Protein AF-A0A1F5MJA5-F1 (afdb_monomer_lite)

Structure (mmCIF, N/CA/C/O backbone):
data_AF-A0A1F5MJA5-F1
#
_entry.id   AF-A0A1F5MJA5-F1
#
loop_
_atom_site.group_PDB
_atom_site.id
_atom_site.type_symbol
_atom_site.label_atom_id
_atom_site.label_alt_id
_atom_site.label_comp_id
_atom_site.label_asym_id
_atom_site.label_entity_id
_atom_site.label_seq_id
_atom_site.pdbx_PDB_ins_code
_atom_site.Cartn_x
_atom_site.Cartn_y
_atom_site.Cartn_z
_atom_site.occupancy
_atom_site.B_iso_or_equiv
_atom_site.auth_seq_id
_atom_site.auth_comp_id
_atom_site.auth_asym_id
_atom_site.auth_atom_id
_atom_site.pdbx_PDB_model_num
ATOM 1 N N . MET A 1 1 ? 20.023 -23.994 -48.231 1.00 85.56 1 MET A N 1
ATOM 2 C CA . MET A 1 1 ? 19.226 -24.334 -47.030 1.00 85.56 1 MET A CA 1
ATOM 3 C C . MET A 1 1 ? 19.613 -23.479 -45.822 1.00 85.56 1 MET A C 1
ATOM 5 O O . MET A 1 1 ? 18.778 -22.729 -45.348 1.00 85.56 1 MET A O 1
ATOM 9 N N . VAL A 1 2 ? 20.871 -23.521 -45.365 1.00 93.75 2 VAL A N 1
ATOM 10 C CA . VAL A 1 2 ? 21.330 -22.793 -44.158 1.00 93.75 2 VAL A CA 1
ATOM 11 C C . VAL A 1 2 ? 21.184 -21.272 -44.278 1.00 93.75 2 VAL A C 1
ATOM 13 O O . VAL A 1 2 ? 20.644 -20.642 -43.381 1.00 93.75 2 VAL A O 1
ATOM 16 N N . LEU A 1 3 ? 21.577 -20.683 -45.411 1.00 94.88 3 LEU A N 1
ATOM 17 C CA . LEU A 1 3 ? 21.450 -19.235 -45.630 1.00 94.88 3 LEU A CA 1
ATOM 18 C C . LEU A 1 3 ? 19.988 -18.753 -45.579 1.00 94.88 3 LEU A C 1
ATOM 20 O O . LEU A 1 3 ? 19.700 -17.695 -45.033 1.00 94.88 3 LEU A O 1
ATOM 24 N N . LEU A 1 4 ? 19.065 -19.566 -46.101 1.00 94.75 4 LEU A N 1
ATOM 25 C CA . LEU A 1 4 ? 17.629 -19.290 -46.064 1.00 94.75 4 LEU A CA 1
ATOM 26 C C . LEU A 1 4 ? 17.096 -19.338 -44.626 1.00 94.75 4 LEU A C 1
ATOM 28 O O . LEU A 1 4 ? 16.328 -18.468 -44.233 1.00 94.75 4 LEU A O 1
ATOM 32 N N . LEU A 1 5 ? 17.543 -20.313 -43.829 1.00 94.31 5 LEU A N 1
ATOM 33 C CA . LEU A 1 5 ? 17.195 -20.409 -42.410 1.00 94.31 5 LEU A CA 1
ATOM 34 C C . LEU A 1 5 ? 17.695 -19.193 -41.626 1.00 94.31 5 LEU A C 1
ATOM 36 O O . LEU A 1 5 ? 16.927 -18.608 -40.871 1.00 94.31 5 LEU A O 1
ATOM 40 N N . VAL A 1 6 ? 18.942 -18.771 -41.853 1.00 95.31 6 VAL A N 1
ATOM 41 C CA . VAL A 1 6 ? 19.508 -17.564 -41.227 1.00 95.31 6 VAL A CA 1
ATOM 42 C C . VAL A 1 6 ? 18.707 -16.325 -41.622 1.00 95.31 6 VAL A C 1
ATOM 44 O O . VAL A 1 6 ? 18.362 -15.520 -40.764 1.00 95.31 6 VAL A O 1
ATOM 47 N N . PHE A 1 7 ? 18.349 -16.194 -42.898 1.00 94.19 7 PHE A N 1
ATOM 48 C CA . PHE A 1 7 ? 17.552 -15.074 -43.392 1.00 94.19 7 PHE A CA 1
ATOM 49 C C . PHE A 1 7 ? 16.156 -15.014 -42.750 1.00 94.19 7 PHE A C 1
ATOM 51 O O . PHE A 1 7 ? 15.740 -13.956 -42.286 1.00 94.19 7 PHE A O 1
ATOM 58 N N . ILE A 1 8 ? 15.461 -16.149 -42.637 1.00 92.44 8 ILE A N 1
ATOM 59 C CA . ILE A 1 8 ? 14.150 -16.242 -41.966 1.00 92.44 8 ILE A CA 1
ATOM 60 C C . ILE A 1 8 ? 14.256 -15.872 -40.478 1.00 92.44 8 ILE A C 1
ATOM 62 O O . ILE A 1 8 ? 13.363 -15.223 -39.926 1.00 92.44 8 ILE A O 1
ATOM 66 N N . LEU A 1 9 ? 15.353 -16.258 -39.826 1.00 91.06 9 LEU A N 1
ATOM 67 C CA . LEU A 1 9 ? 15.605 -15.959 -38.417 1.00 91.06 9 LEU A CA 1
ATOM 68 C C . LEU A 1 9 ? 15.855 -14.458 -38.200 1.00 91.06 9 LEU A C 1
ATOM 70 O O . LEU A 1 9 ? 15.303 -13.871 -37.273 1.00 91.06 9 LEU A O 1
ATOM 74 N N . LEU A 1 10 ? 16.600 -13.816 -39.106 1.00 93.38 10 LEU A N 1
ATOM 75 C CA . LEU A 1 10 ? 16.812 -12.366 -39.096 1.00 93.38 10 LEU A CA 1
ATOM 76 C C . LEU A 1 10 ? 15.511 -11.587 -39.331 1.00 93.38 10 LEU A C 1
ATOM 78 O O . LEU A 1 10 ? 15.278 -10.581 -38.665 1.00 93.38 10 LEU A O 1
ATOM 82 N N . LEU A 1 11 ? 14.631 -12.066 -40.217 1.00 91.31 11 LEU A N 1
ATOM 83 C CA . LEU A 1 11 ? 13.321 -11.445 -40.440 1.00 91.31 11 LEU A CA 1
ATOM 84 C C . LEU A 1 11 ? 12.434 -11.482 -39.185 1.00 91.31 11 LEU A C 1
ATOM 86 O O . LEU A 1 11 ? 11.771 -10.492 -38.889 1.00 91.31 11 LEU A O 1
ATOM 90 N N . ASN A 1 12 ? 12.464 -12.570 -38.408 1.00 87.50 12 ASN A N 1
ATOM 91 C CA . ASN A 1 12 ? 11.707 -12.665 -37.151 1.00 87.50 12 ASN A CA 1
ATOM 92 C C . ASN A 1 12 ? 12.168 -11.652 -36.089 1.00 87.50 12 ASN A C 1
ATOM 94 O O . ASN A 1 12 ? 11.357 -11.209 -35.282 1.00 87.50 12 ASN A O 1
ATOM 98 N N . LEU A 1 13 ? 13.445 -11.256 -36.095 1.00 86.12 13 LEU A N 1
ATOM 99 C CA . LEU A 1 13 ? 13.963 -10.232 -35.179 1.00 86.12 13 LEU A CA 1
ATOM 100 C C . LEU A 1 13 ? 13.514 -8.812 -35.554 1.00 86.12 13 LEU A C 1
ATOM 102 O O . LEU A 1 13 ? 13.375 -7.968 -34.672 1.00 86.12 13 LEU A O 1
ATOM 106 N N . ILE A 1 14 ? 13.301 -8.542 -36.845 1.00 91.56 14 ILE A N 1
ATOM 107 C CA . ILE A 1 14 ? 12.898 -7.218 -37.353 1.00 91.56 14 ILE A CA 1
ATOM 108 C C . ILE A 1 14 ? 11.385 -7.001 -37.198 1.00 91.56 14 ILE A C 1
ATOM 110 O O . ILE A 1 14 ? 10.940 -5.868 -37.024 1.00 91.56 14 ILE A O 1
ATOM 114 N N . PHE A 1 15 ? 10.601 -8.081 -37.207 1.00 85.75 15 PHE A N 1
ATOM 115 C CA . PHE A 1 15 ? 9.147 -8.051 -37.042 1.00 85.75 15 PHE A CA 1
ATOM 116 C C . PHE A 1 15 ? 8.717 -8.816 -35.781 1.00 85.75 15 PHE A C 1
ATOM 118 O O . PHE A 1 15 ? 8.085 -9.871 -35.894 1.00 85.75 15 PHE A O 1
ATOM 125 N N . PRO A 1 16 ? 9.049 -8.321 -34.570 1.00 81.25 16 PRO A N 1
ATOM 126 C CA . PRO A 1 16 ? 8.582 -8.954 -33.348 1.00 81.25 16 PRO A CA 1
ATOM 127 C C . PRO A 1 16 ? 7.051 -8.896 -33.289 1.00 81.25 16 PRO A C 1
ATOM 129 O O . PRO A 1 16 ? 6.439 -7.857 -33.541 1.00 81.25 16 PRO A O 1
ATOM 132 N N . SER A 1 17 ? 6.419 -10.013 -32.930 1.00 79.31 17 SER A N 1
ATOM 133 C CA . SER A 1 17 ? 4.983 -10.036 -32.653 1.00 79.31 17 SER A CA 1
ATOM 134 C C . SER A 1 17 ? 4.661 -9.141 -31.457 1.00 79.31 17 SER A C 1
ATOM 136 O O . SER A 1 17 ? 5.386 -9.156 -30.460 1.00 79.31 17 SER A O 1
ATOM 138 N N . THR A 1 18 ? 3.549 -8.413 -31.514 1.00 76.69 18 THR A N 1
ATOM 139 C CA . THR A 1 18 ? 3.060 -7.578 -30.413 1.00 76.69 18 THR A CA 1
ATOM 140 C C . THR A 1 18 ? 2.830 -8.419 -29.155 1.00 76.69 18 THR A C 1
ATOM 142 O O . THR A 1 18 ? 1.895 -9.216 -29.077 1.00 76.69 18 THR A O 1
ATOM 145 N N . ALA A 1 19 ? 3.679 -8.238 -28.142 1.00 74.62 19 ALA A N 1
ATOM 146 C CA . ALA A 1 19 ? 3.500 -8.858 -26.837 1.00 74.62 19 ALA A CA 1
ATOM 147 C C . ALA A 1 19 ? 2.371 -8.138 -26.079 1.00 74.62 19 ALA A C 1
ATOM 149 O O . ALA A 1 19 ? 2.572 -7.092 -25.471 1.00 74.62 19 ALA A O 1
ATOM 150 N N . MET A 1 20 ? 1.163 -8.705 -26.116 1.00 68.44 20 MET A N 1
ATOM 151 C CA . MET A 1 20 ? -0.050 -8.141 -25.492 1.00 68.44 20 MET A CA 1
ATOM 152 C C . MET A 1 20 ? -0.088 -8.272 -23.956 1.00 68.44 20 MET A C 1
ATOM 154 O O . MET A 1 20 ? -1.052 -7.854 -23.324 1.00 68.44 20 MET A O 1
ATOM 158 N N . ALA A 1 21 ? 0.947 -8.854 -23.348 1.00 68.19 21 ALA A N 1
ATOM 159 C CA . ALA A 1 21 ? 1.055 -9.092 -21.909 1.00 68.19 21 ALA A CA 1
ATOM 160 C C . ALA A 1 21 ? 2.307 -8.422 -21.321 1.00 68.19 21 ALA A C 1
ATOM 162 O O . ALA A 1 21 ? 3.023 -9.014 -20.513 1.00 68.19 21 ALA A O 1
ATOM 163 N N . TYR A 1 22 ? 2.601 -7.192 -21.752 1.00 66.25 22 TYR A N 1
ATOM 164 C CA . TYR A 1 22 ? 3.664 -6.389 -21.156 1.00 66.25 22 TYR A CA 1
ATOM 165 C C . TYR A 1 22 ? 3.194 -5.848 -19.799 1.00 66.25 22 TYR A C 1
ATOM 167 O O . TYR A 1 22 ? 2.709 -4.726 -19.669 1.00 66.25 22 TYR A O 1
ATOM 175 N N . LEU A 1 23 ? 3.302 -6.692 -18.775 1.00 66.25 23 LEU A N 1
ATOM 176 C CA . LEU A 1 23 ? 3.396 -6.238 -17.395 1.00 66.25 23 LEU A CA 1
ATOM 177 C C . LEU A 1 23 ? 4.766 -5.585 -17.255 1.00 66.25 23 LEU A C 1
ATOM 179 O O . LEU A 1 23 ? 5.775 -6.265 -17.075 1.00 66.25 23 LEU A O 1
ATOM 183 N N . ASP A 1 24 ? 4.801 -4.262 -17.396 1.00 75.44 24 ASP A N 1
ATOM 184 C CA . ASP A 1 24 ? 6.015 -3.500 -17.138 1.00 75.44 24 ASP A CA 1
ATOM 185 C C . ASP A 1 24 ? 6.504 -3.824 -15.710 1.00 75.44 24 ASP A C 1
ATOM 187 O O . ASP A 1 24 ? 5.685 -3.824 -14.781 1.00 75.44 24 ASP A O 1
ATOM 191 N N . PRO A 1 25 ? 7.793 -4.114 -15.482 1.00 66.81 25 PRO A N 1
ATOM 192 C CA . PRO A 1 25 ? 8.304 -4.421 -14.143 1.00 66.81 25 PRO A CA 1
ATOM 193 C C . PRO A 1 25 ? 8.012 -3.309 -13.110 1.00 66.81 25 PRO A C 1
ATOM 195 O O . PRO A 1 25 ? 7.855 -3.590 -11.915 1.00 66.81 25 PRO A O 1
ATOM 198 N N . GLY A 1 26 ? 7.847 -2.057 -13.552 1.00 76.38 26 GLY A N 1
ATOM 199 C CA . GLY A 1 26 ? 7.362 -0.948 -12.731 1.00 76.38 26 GLY A CA 1
ATOM 200 C C . GLY A 1 26 ? 5.880 -1.068 -12.362 1.00 76.38 26 GLY A C 1
ATOM 201 O O . GLY A 1 26 ? 5.507 -0.800 -11.218 1.00 76.38 26 GLY A O 1
ATOM 202 N N . SER A 1 27 ? 5.037 -1.552 -13.278 1.00 79.62 27 SER A N 1
ATOM 203 C CA . SER A 1 27 ? 3.605 -1.783 -13.025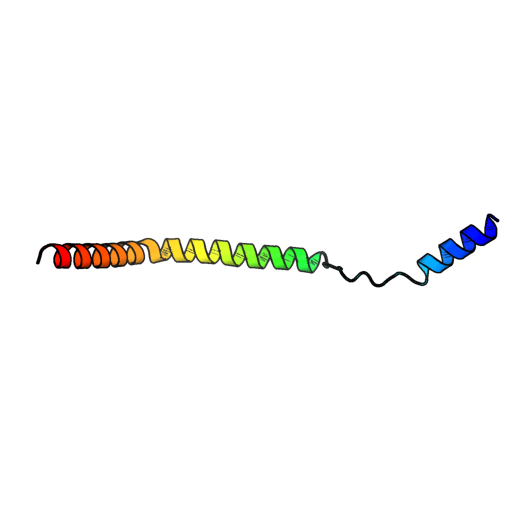 1.00 79.62 27 SER A CA 1
ATOM 204 C C . SER A 1 27 ? 3.359 -2.891 -11.994 1.00 79.62 27 SER A C 1
ATOM 206 O O . SER A 1 27 ? 2.499 -2.742 -11.124 1.00 79.62 27 SER A O 1
ATOM 208 N N . GLY A 1 28 ? 4.171 -3.955 -12.009 1.00 82.00 28 GLY A N 1
ATOM 209 C CA . GLY A 1 28 ? 4.117 -5.012 -10.995 1.00 82.00 28 GLY A CA 1
ATOM 210 C C . GLY A 1 28 ? 4.470 -4.499 -9.595 1.00 82.00 28 GLY A C 1
ATOM 211 O O . GLY A 1 28 ? 3.773 -4.799 -8.625 1.00 82.00 28 GLY A O 1
ATOM 212 N N . SER A 1 29 ? 5.502 -3.656 -9.492 1.00 88.56 29 SER A N 1
ATOM 213 C CA . SER A 1 29 ? 5.891 -3.017 -8.226 1.00 88.56 29 SER A CA 1
ATOM 214 C C . SER A 1 29 ? 4.798 -2.087 -7.692 1.00 88.56 29 SER A C 1
ATOM 216 O O . SER A 1 29 ? 4.484 -2.122 -6.502 1.00 88.56 29 SER A O 1
ATOM 218 N N . TYR A 1 30 ? 4.175 -1.295 -8.568 1.00 90.88 30 TYR A N 1
ATOM 219 C CA . TYR A 1 30 ? 3.068 -0.410 -8.200 1.00 90.88 30 TYR A CA 1
ATOM 220 C C . TYR A 1 30 ? 1.847 -1.191 -7.699 1.00 90.88 30 TYR A C 1
ATOM 222 O O . TYR A 1 30 ? 1.265 -0.843 -6.673 1.00 90.88 30 TYR A O 1
ATOM 230 N N . PHE A 1 31 ? 1.492 -2.290 -8.368 1.00 91.06 31 PHE A N 1
ATOM 231 C CA . PHE A 1 31 ? 0.393 -3.153 -7.940 1.00 91.06 31 PHE A CA 1
A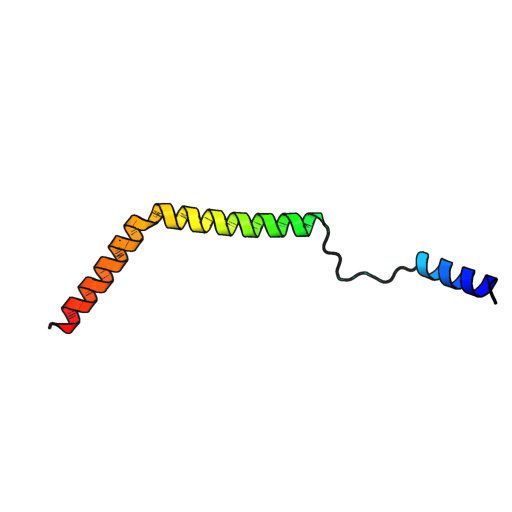TOM 232 C C . PHE A 1 31 ? 0.603 -3.681 -6.515 1.00 91.06 31 PHE A C 1
ATOM 234 O O . PHE A 1 31 ? -0.287 -3.559 -5.670 1.00 91.06 31 PHE A O 1
ATOM 241 N N .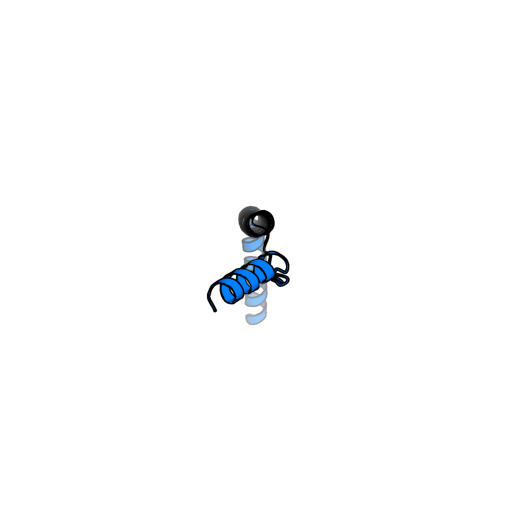 LEU A 1 32 ? 1.800 -4.196 -6.215 1.00 93.75 32 LEU A N 1
ATOM 242 C CA . LEU A 1 32 ? 2.137 -4.663 -4.869 1.00 93.75 32 LEU A CA 1
ATOM 243 C C . LEU A 1 32 ? 2.070 -3.533 -3.836 1.00 93.75 32 LEU A C 1
ATOM 245 O O . LEU A 1 32 ? 1.551 -3.745 -2.741 1.00 93.75 32 LEU A O 1
ATOM 249 N N . GLN A 1 33 ? 2.535 -2.329 -4.176 1.00 94.81 33 GLN A N 1
ATOM 250 C CA . GLN A 1 33 ? 2.451 -1.167 -3.286 1.00 94.81 33 GLN A CA 1
ATOM 251 C C . GLN A 1 33 ? 1.003 -0.792 -2.957 1.00 94.81 33 GLN A C 1
ATOM 253 O O . GLN A 1 33 ? 0.699 -0.548 -1.790 1.00 94.81 33 GLN A O 1
ATOM 258 N N . VAL A 1 34 ? 0.098 -0.786 -3.940 1.00 96.88 34 VAL A N 1
ATOM 259 C CA . VAL A 1 34 ? -1.327 -0.494 -3.704 1.00 96.88 34 VAL A CA 1
ATOM 260 C C . VAL A 1 34 ? -1.961 -1.557 -2.808 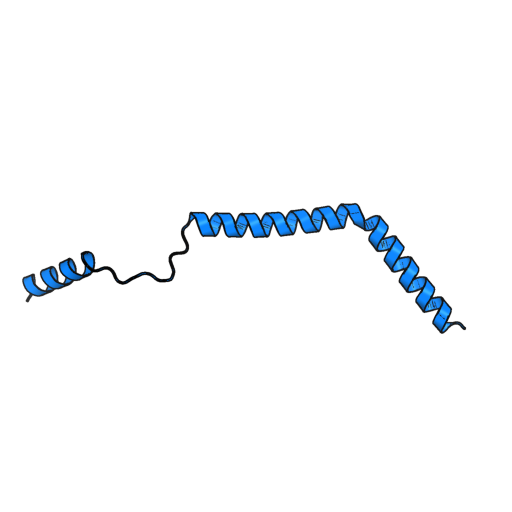1.00 96.88 34 VAL A C 1
ATOM 262 O O . VAL A 1 34 ? -2.647 -1.215 -1.844 1.00 96.88 34 VAL A O 1
ATOM 265 N N . VAL A 1 35 ? -1.697 -2.840 -3.071 1.00 97.81 35 VAL A N 1
ATOM 266 C CA . VAL A 1 35 ? -2.215 -3.948 -2.252 1.00 97.81 35 VAL A CA 1
ATOM 267 C C . VAL A 1 35 ? -1.718 -3.843 -0.811 1.00 97.81 35 VAL A C 1
ATOM 269 O O . VAL A 1 35 ? -2.516 -3.937 0.122 1.00 97.81 35 VAL A O 1
ATOM 272 N N . LEU A 1 36 ? -0.421 -3.597 -0.614 1.00 98.19 36 LEU A N 1
ATOM 273 C CA . LEU A 1 36 ? 0.167 -3.427 0.715 1.00 98.19 36 LEU A CA 1
ATOM 274 C C . LEU A 1 36 ? -0.379 -2.184 1.423 1.00 98.19 36 LEU A C 1
ATOM 276 O O . LEU A 1 36 ? -0.717 -2.261 2.602 1.00 98.19 36 LEU A O 1
ATOM 280 N N . GLY A 1 37 ? -0.517 -1.063 0.715 1.00 98.31 37 GLY A N 1
ATOM 281 C CA . GLY A 1 37 ? -1.095 0.167 1.253 1.00 98.31 37 GLY A CA 1
ATOM 282 C C . GLY A 1 37 ? -2.530 -0.033 1.737 1.00 98.31 37 GLY A C 1
ATOM 283 O O . GLY A 1 37 ? -2.866 0.379 2.847 1.00 98.31 37 GLY A O 1
ATOM 284 N N . LEU A 1 38 ? -3.357 -0.733 0.957 1.00 98.44 38 LEU A N 1
ATOM 285 C CA . LEU A 1 38 ? -4.725 -1.084 1.344 1.00 98.44 38 LEU A CA 1
ATOM 286 C C . LEU A 1 38 ? -4.762 -2.013 2.560 1.00 98.44 38 LEU A C 1
ATOM 288 O O . LEU A 1 38 ? -5.514 -1.750 3.495 1.00 98.44 38 LEU A O 1
ATOM 292 N N . LEU A 1 39 ? -3.944 -3.068 2.577 1.00 98.56 39 LEU A N 1
ATOM 293 C CA . LEU A 1 39 ? -3.880 -4.022 3.690 1.00 98.56 39 LEU A CA 1
ATOM 294 C C . LEU A 1 39 ? -3.455 -3.345 4.993 1.00 98.56 39 LEU A C 1
ATOM 296 O O . LEU A 1 39 ? -4.126 -3.481 6.015 1.00 98.56 39 LEU A O 1
ATOM 300 N N . LEU A 1 40 ? -2.354 -2.595 4.955 1.00 98.44 40 LEU A N 1
ATOM 301 C CA . LEU A 1 40 ? -1.825 -1.907 6.127 1.00 98.44 40 LEU A CA 1
ATOM 302 C C . LEU A 1 40 ? -2.774 -0.805 6.596 1.00 98.44 40 LEU A C 1
ATOM 304 O O . LEU A 1 40 ? -3.043 -0.714 7.793 1.00 98.44 40 LEU A O 1
ATOM 308 N N . GLY A 1 41 ? -3.331 -0.022 5.669 1.00 98.25 41 GLY A N 1
ATOM 309 C CA . GLY A 1 41 ? -4.340 0.990 5.970 1.00 98.25 41 GLY A CA 1
ATOM 310 C C . GLY A 1 41 ? -5.568 0.381 6.642 1.00 98.25 41 GLY A C 1
ATOM 311 O O . GLY A 1 41 ? -5.956 0.820 7.722 1.00 98.25 41 GLY A O 1
ATOM 312 N N . PHE A 1 42 ? -6.125 -0.689 6.071 1.00 98.06 42 PHE A N 1
ATOM 313 C CA . PHE A 1 42 ? -7.277 -1.395 6.630 1.00 98.06 42 PHE A CA 1
ATOM 314 C C . PHE A 1 42 ? -7.001 -1.936 8.036 1.00 98.06 42 PHE A C 1
ATOM 316 O O . PHE A 1 42 ? -7.779 -1.682 8.956 1.00 98.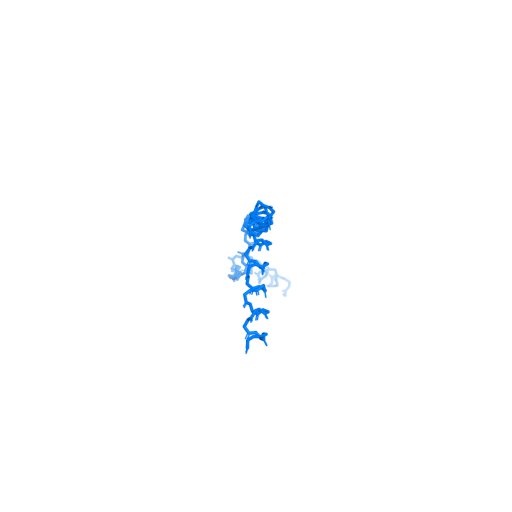06 42 PHE A O 1
ATOM 323 N N . LEU A 1 43 ? -5.883 -2.642 8.232 1.00 98.06 43 LEU A N 1
ATOM 324 C CA . LEU A 1 43 ? -5.509 -3.194 9.537 1.00 98.06 43 LEU A CA 1
ATOM 325 C C . LEU A 1 43 ? -5.295 -2.094 10.580 1.00 98.06 43 LEU A C 1
ATOM 327 O O . LEU A 1 43 ? -5.707 -2.239 11.733 1.00 98.06 43 LEU A O 1
ATOM 331 N N . PHE A 1 44 ? -4.676 -0.983 10.186 1.00 98.06 44 PHE A N 1
ATOM 332 C CA . PHE A 1 44 ? -4.440 0.148 11.070 1.00 98.06 44 PHE A CA 1
ATOM 333 C C . PHE A 1 44 ? -5.745 0.843 11.466 1.00 98.06 44 PHE A C 1
ATOM 335 O O . PHE A 1 44 ? -5.985 1.068 12.654 1.00 98.06 44 PHE A O 1
ATOM 342 N N . THR A 1 45 ? -6.635 1.102 10.505 1.00 97.56 45 THR A N 1
ATOM 343 C CA . THR A 1 45 ? -7.980 1.624 10.773 1.00 97.56 45 THR A CA 1
ATOM 344 C C . THR A 1 45 ? -8.752 0.678 11.689 1.00 97.56 45 THR A C 1
ATOM 346 O O . THR A 1 45 ? -9.305 1.119 12.695 1.00 97.56 45 THR A O 1
ATOM 349 N N . LEU A 1 46 ? -8.738 -0.629 11.417 1.00 97.19 46 LEU A N 1
ATOM 350 C CA . LEU A 1 46 ? -9.408 -1.620 12.257 1.00 97.19 46 LEU A CA 1
ATOM 351 C C . LEU A 1 46 ? -8.876 -1.592 13.696 1.00 97.19 46 LEU A C 1
ATOM 353 O O . LEU A 1 46 ? -9.662 -1.618 14.642 1.00 97.19 46 LEU A O 1
ATOM 357 N N . LYS A 1 47 ? -7.554 -1.481 13.866 1.00 96.25 47 LYS A N 1
ATOM 358 C CA . LYS A 1 47 ? -6.906 -1.372 15.177 1.00 96.25 47 LYS A CA 1
ATOM 359 C C . LYS A 1 47 ? -7.331 -0.107 15.925 1.00 96.25 47 LYS A C 1
ATOM 361 O O . LYS A 1 47 ? -7.636 -0.201 17.111 1.00 96.25 47 LYS A O 1
ATOM 366 N N . ILE A 1 48 ? -7.384 1.046 15.253 1.00 97.31 48 ILE A N 1
ATOM 367 C CA . ILE A 1 48 ? -7.828 2.318 15.852 1.00 97.31 48 ILE A CA 1
ATOM 368 C C . ILE A 1 48 ? -9.283 2.217 16.316 1.00 97.31 48 ILE A C 1
ATOM 370 O O . ILE A 1 48 ? -9.605 2.553 17.454 1.00 97.31 48 ILE A O 1
ATOM 374 N N . TYR A 1 49 ? -10.169 1.719 15.454 1.00 96.75 49 TYR A N 1
ATOM 375 C CA . TYR A 1 49 ? -11.608 1.694 15.721 1.00 96.75 49 TYR A CA 1
ATOM 376 C C . TYR A 1 49 ? -12.079 0.457 16.495 1.00 96.75 49 TYR A C 1
ATOM 378 O O . TYR A 1 49 ? -13.271 0.330 16.778 1.00 96.75 49 TYR A O 1
ATOM 386 N N . TRP A 1 50 ? -11.173 -0.435 16.901 1.00 96.50 50 TRP A N 1
ATOM 387 C CA . TRP A 1 50 ? -11.504 -1.697 17.566 1.00 96.50 50 TRP A CA 1
ATOM 388 C C . TRP A 1 50 ? -12.405 -1.521 18.797 1.00 96.50 50 TRP A C 1
ATOM 390 O O . TRP A 1 50 ? -13.365 -2.271 18.981 1.00 96.50 50 TRP A O 1
ATOM 400 N N . GLY A 1 51 ? -12.147 -0.498 19.621 1.00 95.38 51 GLY A N 1
ATOM 401 C CA . GLY A 1 51 ? -12.971 -0.187 20.796 1.00 95.38 51 GLY A CA 1
ATOM 402 C C . GLY A 1 51 ? -14.402 0.229 20.438 1.00 95.38 51 GLY A C 1
ATOM 403 O O . GLY A 1 51 ? -15.366 -0.254 21.040 1.00 95.38 51 GLY A O 1
ATOM 404 N N . HIS A 1 52 ? -14.557 1.066 19.409 1.00 95.44 52 HIS A N 1
ATOM 405 C CA . HIS A 1 52 ? -15.868 1.463 18.898 1.00 95.44 52 HIS A CA 1
ATOM 406 C C . HIS A 1 52 ? -16.617 0.259 18.328 1.00 95.44 52 HIS A C 1
ATOM 408 O O . HIS A 1 52 ? -17.768 0.039 18.698 1.00 95.44 52 HIS A O 1
ATOM 414 N N . ILE A 1 53 ? -15.955 -0.561 17.507 1.00 95.56 53 ILE A N 1
ATOM 415 C CA . ILE A 1 53 ? -16.527 -1.779 16.916 1.00 95.56 53 ILE A CA 1
ATOM 416 C C . ILE A 1 53 ? -17.065 -2.707 18.006 1.00 95.56 53 ILE A C 1
ATOM 418 O O . ILE A 1 53 ? -18.227 -3.105 17.946 1.00 95.56 53 ILE A O 1
ATOM 422 N N . LYS A 1 54 ? -16.271 -2.990 19.047 1.00 95.75 54 LYS A N 1
ATOM 423 C CA . LYS A 1 54 ? -16.719 -3.797 20.193 1.00 95.75 54 LYS A CA 1
ATOM 424 C C . LYS A 1 54 ? -17.962 -3.218 20.854 1.00 95.75 54 LYS A C 1
ATOM 426 O O . LYS A 1 54 ? -18.911 -3.949 21.114 1.00 95.75 54 LYS A O 1
ATOM 431 N N . THR A 1 55 ? -17.967 -1.910 21.089 1.00 96.62 55 THR A N 1
ATOM 432 C CA . THR A 1 55 ? -19.079 -1.227 21.759 1.00 96.62 55 THR A CA 1
ATOM 433 C C . THR A 1 55 ? -20.354 -1.279 20.914 1.00 96.62 55 THR A C 1
ATOM 435 O O . THR A 1 55 ? -21.435 -1.550 21.435 1.00 96.62 55 THR A O 1
ATOM 438 N N . TYR A 1 56 ? -20.248 -1.058 19.602 1.00 96.56 56 TYR A N 1
ATOM 439 C CA . TYR A 1 56 ? -21.373 -1.175 18.674 1.00 96.56 56 TYR A CA 1
ATOM 440 C C . TYR A 1 56 ? -21.911 -2.605 18.612 1.00 96.56 56 TYR A C 1
ATOM 442 O O . TYR A 1 56 ? -23.119 -2.799 18.736 1.00 96.56 56 TYR A O 1
ATOM 450 N N . LEU A 1 57 ? -21.035 -3.605 18.500 1.00 96.50 57 LEU A N 1
ATOM 451 C CA . LEU A 1 57 ? -21.429 -5.015 18.491 1.00 96.50 57 LEU A CA 1
ATOM 452 C C . LEU A 1 57 ? -22.125 -5.416 19.794 1.00 96.50 57 LEU A C 1
ATOM 454 O O . LEU A 1 57 ? -23.190 -6.026 19.751 1.00 96.50 57 LEU A O 1
ATOM 458 N N . GLN A 1 58 ? -21.590 -5.012 20.948 1.00 96.75 58 GLN A N 1
ATOM 459 C CA . GLN A 1 58 ? -22.220 -5.262 22.246 1.00 96.75 58 GLN A CA 1
ATOM 460 C C . GLN A 1 58 ? -23.619 -4.648 22.333 1.00 96.75 58 GLN A C 1
ATOM 462 O O . GLN A 1 58 ? -24.543 -5.316 22.788 1.00 96.75 58 GLN A O 1
ATOM 467 N N . LYS A 1 59 ? -23.801 -3.407 21.860 1.00 96.81 59 LYS A N 1
ATOM 468 C CA . LYS A 1 59 ? -25.116 -2.746 21.823 1.00 96.81 59 LYS A CA 1
ATOM 469 C C . LYS A 1 59 ? -26.111 -3.464 20.911 1.00 96.81 59 LYS A C 1
ATOM 471 O O . LYS A 1 59 ? -27.289 -3.550 21.244 1.00 96.81 59 LYS A O 1
ATOM 476 N N . ILE A 1 60 ? -25.660 -3.962 19.760 1.00 96.69 60 ILE A N 1
ATOM 477 C CA . ILE A 1 60 ? -26.512 -4.714 18.829 1.00 96.69 60 ILE A CA 1
ATOM 478 C C . ILE A 1 60 ? -26.942 -6.040 19.468 1.00 96.69 60 ILE A C 1
ATOM 480 O O . ILE A 1 60 ? -28.132 -6.355 19.473 1.00 96.69 60 ILE A O 1
ATOM 484 N N . ILE A 1 61 ? -25.996 -6.777 20.058 1.00 96.62 61 ILE A N 1
ATOM 485 C CA . ILE A 1 61 ? -26.255 -8.066 20.714 1.00 96.62 61 ILE A CA 1
ATOM 486 C C . ILE A 1 61 ? -27.197 -7.890 21.910 1.00 96.62 61 ILE A C 1
ATOM 488 O O . ILE A 1 61 ? -28.172 -8.630 22.032 1.00 96.62 61 ILE A O 1
ATOM 492 N N . SER A 1 62 ? -26.962 -6.893 22.769 1.00 95.62 62 SER A N 1
ATOM 493 C CA . SER A 1 62 ? -27.814 -6.655 23.940 1.00 95.62 62 SER A CA 1
ATOM 494 C C . SER A 1 62 ? -29.234 -6.253 23.544 1.00 95.62 62 SER A C 1
ATOM 496 O O . SER A 1 62 ? -30.202 -6.761 24.109 1.00 95.62 62 SER A O 1
ATOM 498 N N . LYS A 1 63 ? -29.382 -5.407 22.517 1.00 94.75 63 LYS A N 1
ATOM 499 C CA . LYS A 1 63 ? -30.691 -5.019 21.980 1.00 94.75 63 LYS A CA 1
ATOM 500 C C . LYS A 1 63 ? -31.455 -6.214 21.410 1.00 94.75 63 LYS A C 1
ATOM 502 O O . LYS A 1 63 ? -32.666 -6.291 21.600 1.00 94.75 63 LYS A O 1
ATOM 507 N N . LEU A 1 64 ? -30.769 -7.128 20.723 1.00 95.31 64 LEU A N 1
ATOM 508 C CA . LEU A 1 64 ? -31.381 -8.350 20.201 1.00 95.31 64 LEU A CA 1
ATOM 509 C C . LEU A 1 64 ? -31.825 -9.280 21.336 1.00 95.31 64 LEU A C 1
ATOM 511 O O . LEU A 1 64 ? -32.958 -9.748 21.324 1.00 95.31 64 LEU A O 1
ATOM 515 N N . SER A 1 65 ? -30.973 -9.491 22.342 1.00 93.81 65 SER A N 1
ATOM 516 C CA . SER A 1 65 ? -31.302 -10.336 23.494 1.00 93.81 65 SER A CA 1
ATOM 517 C C . SER A 1 65 ? -32.520 -9.830 24.269 1.00 93.81 65 SER A C 1
ATOM 519 O O . SER A 1 65 ? -33.317 -10.646 24.721 1.00 93.81 65 SER A O 1
ATOM 521 N N . ASN A 1 66 ? -32.681 -8.512 24.422 1.00 91.88 66 ASN A N 1
ATOM 522 C CA . ASN A 1 66 ? -33.839 -7.943 25.115 1.00 91.88 66 ASN A CA 1
ATOM 523 C C . ASN A 1 66 ? -35.148 -8.176 24.342 1.00 91.88 66 ASN A C 1
ATOM 525 O O . ASN A 1 66 ? -36.152 -8.495 24.961 1.00 91.88 66 ASN A O 1
ATOM 529 N N . ARG A 1 67 ? -35.125 -8.107 23.002 1.00 90.50 67 ARG A N 1
ATOM 530 C CA . ARG A 1 67 ? -36.307 -8.366 22.155 1.00 90.50 67 ARG A CA 1
ATOM 531 C C . ARG A 1 67 ? -36.788 -9.814 22.160 1.00 90.50 67 ARG A C 1
ATOM 533 O O . ARG A 1 67 ? -37.930 -10.054 21.815 1.00 90.50 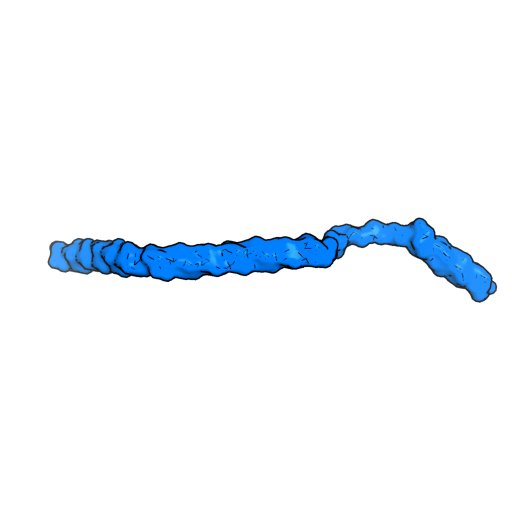67 ARG A O 1
ATOM 540 N N . ILE A 1 68 ? -35.907 -10.766 22.463 1.00 89.81 68 ILE A N 1
ATOM 541 C CA . ILE A 1 68 ? -36.263 -12.192 22.558 1.00 89.81 68 ILE A CA 1
ATOM 542 C C . ILE A 1 68 ? -36.893 -12.508 23.927 1.00 89.81 68 ILE A C 1
ATOM 544 O O . ILE A 1 68 ? -37.541 -13.538 24.084 1.00 89.81 68 ILE A O 1
ATOM 548 N N . LYS A 1 69 ? -36.652 -11.656 24.933 1.00 79.81 69 LYS A N 1
ATOM 549 C CA . LYS A 1 69 ? -37.088 -11.867 26.319 1.00 79.81 69 LYS A CA 1
ATOM 550 C C . LYS A 1 69 ? -38.433 -11.198 26.648 1.00 79.81 69 LYS A C 1
ATOM 552 O O . LYS A 1 69 ? -39.016 -11.551 27.669 1.00 79.81 69 LYS A O 1
ATOM 557 N N . GLU A 1 70 ? -38.865 -10.236 25.829 1.00 65.50 70 GLU A N 1
ATOM 558 C CA . GLU A 1 70 ? -40.240 -9.698 25.778 1.00 65.50 70 GLU A CA 1
ATOM 559 C C . GLU A 1 70 ? -41.158 -10.643 24.995 1.00 65.50 70 GLU A C 1
ATOM 561 O O . GLU A 1 70 ? -42.320 -10.806 25.427 1.00 65.50 70 GLU A O 1
#

Secondary structure (DSSP, 8-state):
-HHHHHHHHHHHHHS----TT---HHHHHHHHHHHHHHHHHHHHHHHHHHHHHHHHHHHHHHHHHHHHH-

Radius of gyration: 30.06 Å; chains: 1; bounding box: 62×27×73 Å

Sequence (70 aa):
MVLLLVFILLLNLIFPSTAMAYLDPGSGSYFLQVVLGLLLGFLFTLKIYWGHIKTYLQKIISKLSNRIKE

Organism: NCBI:txid1797787

pLDDT: mean 90.12, std 9.47, range [65.5, 98.56]

Foldseek 3Di:
DVVVVVVVVVVCVVDPDDPPPPPPPVNVVVVVVVVVCVVVVVVVVCVVCVVVVVVVVVVVVVVVVVVVVD